Protein AF-A0A7J8LUD4-F1 (afdb_monomer_lite)

pLDDT: mean 83.63, std 17.9, range [40.47, 97.75]

Radius of gyration: 20.52 Å; chains: 1; bounding box: 62×47×36 Å

Foldseek 3Di:
DDDDDPDPDPPPPVQQDWDWDAAPVRDIDIDRPVPADPVNVVVVCVVVNVLVVVVVVCVVVVHDPPDDDD

Organism: NCBI:txid34289

Sequence (70 aa):
QPRLPTSGQAQTNDHLPQITVAFVNGVEEVFHATSTPAQTIRTVILRKGQMLETEHMFREAGEKWPIIIP

InterPro domains:
  IPR052473 Mitochondrial Large Ribosomal Subunit mL53 [PTHR33618] (11-70)

Secondary structure (DSSP, 8-state):
-PPP----------S--EEEEE-TTS-EEEEETTTS-HHHHHHHHHHHHHHHHHHHHHHHTT--SS----

Structure (mmCIF, N/CA/C/O backbone):
data_AF-A0A7J8LUD4-F1
#
_entry.id   AF-A0A7J8LUD4-F1
#
loop_
_atom_site.group_PDB
_atom_site.id
_atom_site.type_symbol
_atom_site.label_atom_id
_atom_site.label_alt_id
_atom_site.label_comp_id
_atom_site.label_asym_id
_atom_site.label_entity_id
_atom_site.label_seq_id
_atom_site.pdbx_PDB_ins_code
_atom_site.Cartn_x
_atom_site.Cartn_y
_atom_site.Cartn_z
_atom_site.occupancy
_atom_site.B_iso_or_equiv
_atom_site.auth_seq_id
_atom_site.auth_comp_id
_atom_site.auth_asym_id
_atom_site.auth_atom_id
_atom_site.pdbx_PDB_model_num
ATOM 1 N N . GLN A 1 1 ? 44.078 -31.467 -13.840 1.00 40.50 1 GLN A N 1
ATOM 2 C CA . GLN A 1 1 ? 43.136 -30.618 -13.079 1.00 40.50 1 GLN A CA 1
ATOM 3 C C . GLN A 1 1 ? 41.717 -30.980 -13.498 1.00 40.50 1 GLN A C 1
ATOM 5 O O . GLN A 1 1 ? 41.437 -30.864 -14.687 1.00 40.50 1 GLN A O 1
ATOM 10 N N . PRO A 1 2 ? 40.835 -31.449 -12.604 1.00 40.47 2 PRO A N 1
ATOM 11 C CA . PRO A 1 2 ? 39.425 -31.600 -12.936 1.00 40.47 2 PRO A CA 1
ATOM 12 C C . PRO A 1 2 ? 38.696 -30.267 -12.704 1.00 40.47 2 PRO A C 1
ATOM 14 O O . PRO A 1 2 ? 38.785 -29.683 -11.626 1.00 40.47 2 PRO A O 1
ATOM 17 N N . ARG A 1 3 ? 38.023 -29.763 -13.746 1.00 49.62 3 ARG A N 1
ATOM 18 C CA . ARG A 1 3 ? 37.202 -28.543 -13.701 1.00 49.62 3 ARG A CA 1
ATOM 19 C C . ARG A 1 3 ? 35.944 -28.795 -12.863 1.00 49.62 3 ARG A C 1
ATOM 21 O O . ARG A 1 3 ? 35.300 -29.825 -13.043 1.00 49.62 3 ARG A O 1
ATOM 28 N N . LEU A 1 4 ? 35.601 -27.853 -11.979 1.00 55.75 4 LEU A N 1
ATOM 29 C CA . LEU A 1 4 ? 34.322 -27.850 -11.262 1.00 55.75 4 LEU A CA 1
ATOM 30 C C . LEU A 1 4 ? 33.155 -27.828 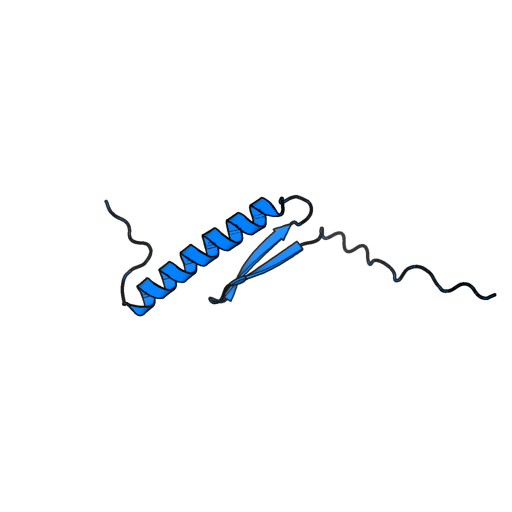-12.266 1.00 55.75 4 LEU A C 1
ATOM 32 O O . LEU A 1 4 ? 33.274 -27.157 -13.296 1.00 55.75 4 LEU A O 1
ATOM 36 N N . PRO A 1 5 ? 32.025 -28.498 -11.980 1.00 46.28 5 PRO A N 1
ATOM 37 C CA . PRO A 1 5 ? 30.811 -28.291 -12.748 1.00 46.28 5 PRO A CA 1
ATOM 38 C C . PRO A 1 5 ? 30.316 -26.864 -12.493 1.00 46.28 5 PRO A C 1
ATOM 40 O O . PRO A 1 5 ? 29.845 -26.520 -11.409 1.00 46.28 5 PRO A O 1
ATOM 43 N N . THR A 1 6 ? 30.481 -26.009 -13.497 1.00 52.09 6 THR A N 1
ATOM 44 C CA . THR A 1 6 ? 29.833 -24.707 -13.565 1.00 52.09 6 THR A CA 1
ATOM 45 C C . THR A 1 6 ? 28.329 -24.898 -13.686 1.00 52.09 6 THR A C 1
ATOM 47 O O . THR A 1 6 ? 27.866 -25.770 -14.416 1.00 52.09 6 THR A O 1
ATOM 50 N N . SER A 1 7 ? 27.601 -23.965 -13.078 1.00 47.06 7 SER A N 1
ATOM 51 C CA . SER A 1 7 ? 26.181 -23.717 -13.307 1.00 47.06 7 SER A CA 1
ATOM 52 C C . SER A 1 7 ? 25.263 -24.757 -12.665 1.00 47.06 7 SER A C 1
ATOM 54 O O . SER A 1 7 ? 24.811 -25.717 -13.284 1.00 47.06 7 SER A O 1
ATOM 56 N N . GLY A 1 8 ? 24.928 -24.498 -11.395 1.00 47.47 8 GLY A N 1
ATOM 57 C CA . GLY A 1 8 ? 23.609 -24.871 -10.904 1.00 47.47 8 GLY A CA 1
ATOM 58 C C . GLY A 1 8 ? 22.605 -24.355 -11.924 1.00 47.47 8 GLY A C 1
ATOM 59 O O . GLY A 1 8 ? 22.645 -23.176 -12.278 1.00 47.47 8 GLY A O 1
ATOM 60 N N . GLN A 1 9 ? 21.814 -25.270 -12.473 1.00 48.50 9 GLN A N 1
ATOM 61 C CA . GLN A 1 9 ? 20.787 -24.959 -13.447 1.00 48.50 9 GLN A CA 1
ATOM 62 C C . GLN A 1 9 ? 19.950 -23.827 -12.859 1.00 48.50 9 GLN A C 1
ATOM 64 O O . GLN A 1 9 ? 19.222 -24.029 -11.888 1.00 48.50 9 GLN A O 1
ATOM 69 N N . ALA A 1 10 ? 20.095 -22.618 -13.405 1.00 56.75 10 ALA A N 1
ATOM 70 C CA . ALA A 1 10 ? 19.074 -21.609 -13.247 1.00 56.75 10 ALA A CA 1
ATOM 71 C C . ALA A 1 10 ? 17.857 -22.238 -13.909 1.00 56.75 10 ALA A C 1
ATOM 73 O O . ALA A 1 10 ? 17.772 -22.292 -15.135 1.00 56.75 10 ALA A O 1
ATOM 74 N N . GLN A 1 11 ? 16.995 -22.844 -13.094 1.00 54.44 11 GLN A N 1
ATOM 75 C CA . GLN A 1 11 ? 15.676 -23.250 -13.520 1.00 54.44 11 GLN A CA 1
ATOM 76 C C . GLN A 1 11 ? 15.105 -22.001 -14.178 1.00 54.44 11 GLN A C 1
ATOM 78 O O . GLN A 1 11 ? 14.917 -20.988 -13.503 1.00 54.44 11 GLN A O 1
ATOM 83 N N . THR A 1 12 ? 14.948 -22.037 -15.500 1.00 47.94 12 THR A N 1
ATOM 84 C CA . THR A 1 12 ? 14.199 -21.057 -16.280 1.00 47.94 12 THR A CA 1
ATOM 85 C C . THR A 1 12 ? 12.756 -21.169 -15.825 1.00 47.94 12 THR A C 1
ATOM 87 O O . THR A 1 12 ? 11.902 -21.747 -16.484 1.00 47.94 12 THR A O 1
ATOM 90 N N . ASN A 1 13 ? 12.508 -20.711 -14.606 1.00 47.28 13 ASN A N 1
ATOM 91 C CA . ASN A 1 13 ? 11.204 -20.311 -14.180 1.00 47.28 13 ASN A CA 1
ATOM 92 C C . ASN A 1 13 ? 11.024 -18.986 -14.913 1.00 47.28 13 ASN A C 1
ATOM 94 O O . ASN A 1 13 ? 11.600 -17.981 -14.504 1.00 47.28 13 ASN A O 1
ATOM 98 N N . ASP A 1 14 ? 10.291 -18.998 -16.025 1.00 55.22 14 ASP A N 1
ATOM 99 C CA . ASP A 1 14 ? 9.910 -17.822 -16.829 1.00 55.22 14 ASP A CA 1
ATOM 100 C C . ASP A 1 14 ? 9.075 -16.786 -16.037 1.00 55.22 14 ASP A C 1
ATOM 102 O O . ASP A 1 14 ? 8.395 -15.925 -16.590 1.00 55.22 14 ASP A O 1
ATOM 106 N N . HIS A 1 15 ? 9.116 -16.844 -14.709 1.00 67.56 15 HIS A N 1
ATOM 107 C CA . HIS A 1 15 ? 8.568 -15.851 -13.819 1.00 67.56 15 HIS A CA 1
ATOM 108 C C . HIS A 1 15 ? 9.646 -14.811 -13.539 1.00 67.56 15 HIS A C 1
ATOM 110 O O . HIS A 1 15 ? 10.640 -15.072 -12.859 1.00 67.56 15 HIS A O 1
ATOM 116 N N . LEU A 1 16 ? 9.427 -13.611 -14.081 1.00 79.56 16 LEU A N 1
ATOM 117 C CA . LEU A 1 16 ? 10.200 -12.419 -13.744 1.00 79.56 16 LEU A CA 1
ATOM 118 C C . LEU A 1 16 ? 10.375 -12.324 -12.219 1.00 79.56 16 LEU A C 1
ATOM 120 O O . LEU A 1 16 ? 9.423 -12.622 -11.494 1.00 79.56 16 LEU A O 1
ATOM 124 N N . PRO A 1 17 ? 11.543 -11.888 -11.718 1.00 88.25 17 PRO A N 1
ATOM 125 C CA . PRO A 1 17 ? 11.769 -11.761 -10.287 1.00 88.25 17 PRO A CA 1
ATOM 126 C C . PRO A 1 17 ? 10.696 -10.877 -9.648 1.00 88.25 17 PRO A C 1
ATOM 128 O O . PRO A 1 17 ? 10.357 -9.804 -10.160 1.00 88.25 17 PRO A O 1
ATOM 131 N N . GLN A 1 18 ? 10.165 -11.346 -8.523 1.00 92.00 18 GLN A N 1
ATOM 132 C CA . GLN A 1 18 ? 9.117 -10.679 -7.767 1.00 92.00 18 GLN A CA 1
ATOM 133 C C . GLN A 1 18 ? 9.607 -10.313 -6.371 1.00 92.00 18 GLN A C 1
ATOM 135 O O . GLN A 1 18 ? 10.442 -10.998 -5.782 1.00 92.00 18 GLN A O 1
ATOM 140 N N . ILE A 1 19 ? 9.070 -9.218 -5.850 1.00 93.44 19 ILE A N 1
ATOM 141 C CA . ILE A 1 19 ? 9.247 -8.783 -4.469 1.00 93.44 19 ILE A CA 1
ATOM 142 C C . ILE A 1 19 ? 7.880 -8.888 -3.805 1.00 93.44 19 ILE A C 1
ATOM 144 O O . ILE A 1 19 ? 6.952 -8.193 -4.217 1.00 93.44 19 ILE A O 1
ATOM 148 N N . THR A 1 20 ? 7.768 -9.733 -2.784 1.00 95.25 20 THR A N 1
ATOM 149 C CA . THR A 1 20 ? 6.558 -9.857 -1.965 1.00 95.25 20 THR A CA 1
ATOM 150 C C . THR A 1 20 ? 6.756 -9.114 -0.653 1.00 95.25 20 THR A C 1
ATOM 152 O O . THR A 1 20 ? 7.743 -9.332 0.050 1.00 95.25 20 THR A O 1
ATOM 155 N N . VAL A 1 21 ? 5.814 -8.239 -0.321 1.00 96.00 21 VAL A N 1
ATOM 156 C CA . VAL A 1 21 ? 5.785 -7.480 0.930 1.00 96.00 21 VAL A CA 1
ATOM 157 C C . VAL A 1 21 ? 4.577 -7.931 1.731 1.00 96.00 21 VAL A C 1
ATOM 159 O O . VAL A 1 21 ? 3.446 -7.754 1.284 1.00 96.00 21 VAL A O 1
ATOM 162 N N . ALA A 1 22 ? 4.821 -8.489 2.913 1.00 95.56 22 ALA A N 1
ATOM 163 C CA . ALA A 1 22 ? 3.783 -8.830 3.874 1.00 95.56 22 ALA A CA 1
ATOM 164 C C . ALA A 1 22 ? 3.652 -7.707 4.911 1.00 95.56 22 ALA A C 1
ATOM 166 O O . ALA A 1 22 ? 4.629 -7.330 5.563 1.00 95.56 22 ALA A O 1
ATOM 167 N N . PHE A 1 23 ? 2.446 -7.163 5.050 1.00 93.50 23 PHE A N 1
ATOM 168 C CA . PHE A 1 23 ? 2.109 -6.159 6.054 1.00 93.50 23 PHE A CA 1
ATOM 169 C C . PHE A 1 23 ? 1.595 -6.828 7.336 1.00 93.50 23 PHE A C 1
ATOM 171 O O . PHE A 1 23 ? 1.110 -7.958 7.318 1.00 93.50 23 PHE A O 1
ATOM 178 N N . VAL A 1 24 ? 1.666 -6.114 8.462 1.00 86.56 24 VAL A N 1
ATOM 179 C CA . VAL A 1 24 ? 1.320 -6.632 9.804 1.00 86.56 24 VAL A CA 1
ATOM 180 C C . VAL A 1 24 ? -0.122 -7.130 9.941 1.00 86.56 24 VAL A C 1
ATOM 182 O O . VAL A 1 24 ? -0.411 -7.961 10.793 1.00 86.56 24 VAL A O 1
ATOM 185 N N . ASN A 1 25 ? -1.028 -6.659 9.085 1.00 87.25 25 ASN A N 1
ATOM 186 C CA . ASN A 1 25 ? -2.424 -7.092 9.039 1.00 87.25 25 ASN A CA 1
ATOM 187 C C . ASN A 1 25 ? -2.653 -8.338 8.160 1.00 87.25 25 ASN A C 1
ATOM 189 O O . ASN A 1 25 ? -3.802 -8.702 7.916 1.00 87.25 25 ASN A O 1
ATOM 193 N N . GLY A 1 26 ? -1.586 -8.956 7.645 1.00 89.19 26 GLY A N 1
ATOM 194 C CA . GLY A 1 26 ? -1.646 -10.115 6.755 1.00 89.19 26 GLY A CA 1
ATOM 195 C C . GLY A 1 26 ? -1.919 -9.780 5.287 1.00 89.19 26 GLY A C 1
ATOM 196 O O . GLY A 1 26 ? -2.029 -10.692 4.474 1.00 89.19 26 GLY A O 1
ATOM 197 N N . VAL A 1 27 ? -2.022 -8.498 4.917 1.00 90.44 27 VAL A N 1
ATOM 198 C CA . VAL A 1 27 ? -2.102 -8.106 3.505 1.00 90.44 27 VAL A CA 1
ATOM 199 C C . VAL A 1 27 ? -0.747 -8.332 2.850 1.00 90.44 27 VAL A C 1
ATOM 201 O O . VAL A 1 27 ? 0.278 -7.897 3.368 1.00 90.44 27 VAL A O 1
ATOM 204 N N . GLU A 1 28 ? -0.754 -8.947 1.672 1.00 94.31 28 GLU A N 1
ATOM 205 C CA . GLU A 1 28 ? 0.434 -9.105 0.838 1.00 94.31 28 GLU A CA 1
ATOM 206 C C . GLU A 1 28 ? 0.362 -8.202 -0.397 1.00 94.31 28 GLU A C 1
ATOM 208 O O . GLU A 1 28 ? -0.712 -7.903 -0.925 1.00 94.31 28 GLU A O 1
ATOM 213 N N . GLU A 1 29 ? 1.517 -7.733 -0.859 1.00 93.88 29 GLU A N 1
ATOM 214 C CA . GLU A 1 29 ? 1.654 -6.993 -2.109 1.00 93.88 29 GLU A CA 1
ATOM 215 C C . GLU A 1 29 ? 2.844 -7.515 -2.903 1.00 93.88 29 GLU A C 1
ATOM 217 O O . GLU A 1 29 ? 3.935 -7.685 -2.359 1.00 93.88 29 GLU A O 1
ATOM 222 N N . VAL A 1 30 ? 2.625 -7.776 -4.191 1.00 94.19 30 VAL A N 1
ATOM 223 C CA . VAL A 1 30 ? 3.624 -8.368 -5.081 1.00 94.19 30 VAL A CA 1
ATOM 224 C C . VAL A 1 30 ? 4.018 -7.349 -6.140 1.00 94.19 30 VAL A C 1
ATOM 226 O O . VAL A 1 30 ? 3.172 -6.825 -6.865 1.00 94.19 30 VAL A O 1
ATOM 229 N N . PHE A 1 31 ? 5.317 -7.093 -6.252 1.00 92.88 31 PHE A N 1
ATOM 230 C CA . PHE A 1 31 ? 5.902 -6.211 -7.256 1.00 92.88 31 PHE A CA 1
ATOM 231 C C . PHE A 1 31 ? 6.756 -7.006 -8.232 1.00 92.88 31 PHE A C 1
ATOM 233 O O . PHE A 1 31 ? 7.531 -7.871 -7.832 1.00 92.88 31 PHE A O 1
ATOM 240 N N . HIS A 1 32 ? 6.681 -6.660 -9.513 1.00 92.94 32 HIS A N 1
ATOM 241 C CA . HIS A 1 32 ? 7.592 -7.183 -10.525 1.00 92.94 32 HIS A CA 1
ATOM 242 C C . HIS A 1 32 ? 8.892 -6.373 -10.512 1.00 92.94 32 HIS A C 1
ATOM 244 O O . HIS A 1 32 ? 8.918 -5.204 -10.902 1.00 92.94 32 HIS A O 1
ATOM 250 N N . ALA A 1 33 ? 9.989 -6.991 -10.080 1.00 89.75 33 ALA A N 1
ATOM 251 C CA . ALA A 1 33 ? 11.255 -6.298 -9.850 1.00 89.75 33 ALA A CA 1
ATOM 252 C C . ALA A 1 33 ? 11.914 -5.778 -11.142 1.00 89.75 33 ALA A C 1
ATOM 254 O O . ALA A 1 33 ? 12.726 -4.860 -11.089 1.00 89.75 33 ALA A O 1
ATOM 255 N N . THR A 1 34 ? 11.566 -6.340 -12.305 1.00 91.00 34 THR A N 1
ATOM 256 C CA . THR A 1 34 ? 12.108 -5.913 -13.607 1.00 91.00 34 THR A CA 1
ATOM 257 C C . THR A 1 34 ? 11.388 -4.712 -14.206 1.00 91.00 34 THR A C 1
ATOM 259 O O . THR A 1 34 ? 11.969 -4.008 -15.026 1.00 91.00 34 THR A O 1
ATOM 262 N N . SER A 1 35 ? 10.127 -4.485 -13.837 1.00 91.69 35 SER A N 1
ATOM 263 C CA . SER A 1 35 ? 9.282 -3.435 -14.420 1.00 91.69 35 SER A CA 1
ATOM 264 C C . SER A 1 35 ? 8.968 -2.303 -13.448 1.00 91.69 35 SER A C 1
ATOM 266 O O . SER A 1 35 ? 8.548 -1.232 -13.879 1.00 91.69 35 SER A O 1
ATOM 268 N N . THR A 1 36 ? 9.146 -2.521 -12.145 1.00 93.19 36 THR A N 1
ATOM 269 C CA . THR A 1 36 ? 8.833 -1.526 -11.120 1.00 93.19 36 THR A CA 1
ATOM 270 C C . THR A 1 36 ? 10.124 -0.946 -10.540 1.00 93.19 36 THR A C 1
ATOM 272 O O . THR A 1 36 ? 10.888 -1.675 -9.906 1.00 93.19 36 THR A O 1
ATOM 275 N N . PRO A 1 37 ? 10.386 0.366 -10.697 1.00 96.19 37 PRO A N 1
ATOM 276 C CA . PRO A 1 37 ? 11.556 0.997 -10.100 1.00 96.19 37 PRO A CA 1
ATOM 277 C C . PRO A 1 37 ? 11.573 0.827 -8.579 1.00 96.19 37 PRO A C 1
ATOM 279 O O . PRO A 1 37 ? 10.551 1.003 -7.914 1.00 96.19 37 PRO A O 1
ATOM 282 N N . ALA A 1 38 ? 12.751 0.576 -8.005 1.00 94.50 38 ALA A N 1
ATOM 283 C CA . ALA A 1 38 ? 12.901 0.377 -6.561 1.00 94.50 38 ALA A CA 1
ATOM 284 C C . ALA A 1 38 ? 12.371 1.564 -5.732 1.00 94.50 38 ALA A C 1
ATOM 286 O O . ALA A 1 38 ? 11.777 1.376 -4.673 1.00 94.50 38 ALA A O 1
ATOM 287 N N . GLN A 1 39 ? 12.534 2.794 -6.236 1.00 97.00 39 GLN A N 1
ATOM 288 C CA . GLN A 1 39 ? 11.982 3.993 -5.599 1.00 97.00 39 GLN A CA 1
ATOM 289 C C . GLN A 1 39 ? 10.450 3.965 -5.558 1.00 97.00 39 GLN A C 1
ATOM 291 O O . GLN A 1 39 ? 9.861 4.326 -4.542 1.00 97.00 39 GLN A O 1
ATOM 296 N N . THR A 1 40 ? 9.803 3.493 -6.626 1.00 96.25 40 THR A N 1
ATOM 297 C CA . THR A 1 40 ? 8.348 3.322 -6.677 1.00 96.25 40 THR A CA 1
ATOM 298 C C . THR A 1 40 ? 7.897 2.272 -5.670 1.00 96.25 40 THR A C 1
ATOM 300 O O . THR A 1 40 ? 6.997 2.556 -4.886 1.00 96.25 40 THR A O 1
ATOM 303 N N . ILE A 1 41 ? 8.563 1.112 -5.626 1.00 95.94 41 ILE A N 1
ATOM 304 C CA . ILE A 1 41 ? 8.280 0.052 -4.642 1.00 95.94 41 ILE A CA 1
ATOM 305 C C . ILE A 1 41 ? 8.366 0.620 -3.219 1.00 95.94 41 ILE A C 1
ATOM 307 O O . ILE A 1 41 ? 7.419 0.501 -2.445 1.00 95.94 41 ILE A O 1
ATOM 311 N N . ARG A 1 42 ? 9.455 1.330 -2.895 1.00 97.00 42 ARG A N 1
ATOM 312 C CA . ARG A 1 42 ? 9.640 1.984 -1.590 1.00 97.00 42 ARG A CA 1
ATOM 313 C C . ARG A 1 42 ? 8.496 2.942 -1.260 1.00 97.00 42 ARG A C 1
ATOM 315 O O . ARG A 1 42 ? 7.971 2.903 -0.151 1.00 97.00 42 ARG A O 1
ATOM 322 N N . THR A 1 43 ? 8.121 3.806 -2.199 1.00 97.75 43 THR A N 1
ATOM 323 C CA . THR A 1 43 ? 7.043 4.782 -1.996 1.00 97.75 43 THR A CA 1
ATOM 324 C C . THR A 1 43 ? 5.704 4.096 -1.741 1.00 97.75 43 THR A C 1
ATOM 326 O O . THR A 1 43 ? 4.977 4.512 -0.839 1.00 97.75 43 THR A O 1
ATOM 329 N N . VAL A 1 44 ? 5.386 3.035 -2.488 1.00 96.38 44 VAL A N 1
ATOM 330 C CA . VAL A 1 44 ? 4.144 2.273 -2.299 1.00 96.38 44 VAL A CA 1
ATOM 331 C C . VAL A 1 44 ? 4.119 1.606 -0.924 1.00 96.38 44 VAL A C 1
ATOM 333 O O . VAL A 1 44 ? 3.148 1.796 -0.193 1.00 96.38 44 VAL A O 1
ATOM 336 N N . ILE A 1 45 ? 5.198 0.918 -0.531 1.00 96.75 45 ILE A N 1
ATOM 337 C CA . ILE A 1 45 ? 5.296 0.249 0.778 1.00 96.75 45 ILE A CA 1
ATOM 338 C C . ILE A 1 45 ? 5.093 1.247 1.918 1.00 96.75 45 ILE A C 1
ATOM 340 O O . ILE A 1 45 ? 4.297 0.995 2.820 1.00 96.75 45 ILE A O 1
ATOM 344 N N . LEU A 1 46 ? 5.776 2.396 1.870 1.00 97.25 46 LEU A N 1
ATOM 345 C CA . LEU A 1 46 ? 5.655 3.423 2.908 1.00 97.25 46 LEU A CA 1
ATOM 346 C C . LEU A 1 46 ? 4.236 3.992 2.984 1.00 97.25 46 LEU A C 1
ATOM 348 O O . LEU A 1 46 ? 3.680 4.106 4.075 1.00 97.25 46 LEU A O 1
ATOM 352 N N . ARG A 1 47 ? 3.632 4.318 1.836 1.00 96.19 47 ARG A N 1
ATOM 353 C CA . ARG A 1 47 ? 2.270 4.864 1.783 1.00 96.19 47 ARG A CA 1
ATOM 354 C C . ARG A 1 47 ? 1.247 3.865 2.318 1.00 96.19 47 ARG A C 1
ATOM 356 O O . ARG A 1 47 ? 0.399 4.234 3.126 1.00 96.19 47 ARG A O 1
ATOM 363 N N . LYS A 1 48 ? 1.322 2.610 1.872 1.00 95.50 48 LYS A N 1
ATOM 364 C CA . LYS A 1 48 ? 0.404 1.551 2.300 1.00 95.50 48 LYS A CA 1
ATOM 365 C C . LYS A 1 48 ? 0.584 1.241 3.783 1.00 95.50 48 LYS A C 1
ATOM 367 O O . LYS A 1 48 ? -0.409 1.184 4.496 1.00 95.50 48 LYS A O 1
ATOM 372 N N . GLY A 1 49 ? 1.827 1.160 4.259 1.00 94.88 49 GLY A N 1
ATOM 373 C CA . GLY A 1 49 ? 2.141 0.988 5.678 1.00 94.88 49 GLY A CA 1
ATOM 374 C C . GLY A 1 49 ? 1.498 2.064 6.556 1.00 94.88 49 GLY A C 1
ATOM 375 O O . GLY A 1 49 ? 0.784 1.729 7.491 1.00 94.88 49 GLY A O 1
ATOM 376 N N . GLN A 1 50 ? 1.648 3.345 6.202 1.00 95.00 50 GLN A N 1
ATOM 377 C CA . GLN A 1 50 ? 1.011 4.453 6.934 1.00 95.00 50 GLN A CA 1
ATOM 378 C C . GLN A 1 50 ? -0.522 4.370 6.935 1.00 95.00 50 GLN A C 1
ATOM 380 O O . GLN A 1 50 ? -1.166 4.688 7.934 1.00 95.00 50 GLN A O 1
ATOM 385 N N . MET A 1 51 ? -1.120 3.943 5.821 1.00 93.94 51 MET A N 1
ATOM 386 C CA . MET A 1 51 ? -2.572 3.809 5.707 1.00 93.94 51 MET A CA 1
ATOM 387 C C . MET A 1 51 ? -3.109 2.681 6.599 1.00 93.94 51 MET A C 1
ATOM 389 O O . MET A 1 51 ? -4.149 2.847 7.229 1.00 93.94 51 MET A O 1
ATOM 393 N N . LEU A 1 52 ? -2.378 1.565 6.679 1.00 93.88 52 LEU A N 1
ATOM 394 C CA . LEU A 1 52 ? -2.711 0.426 7.538 1.00 93.88 52 LEU A CA 1
ATOM 395 C C . LEU A 1 52 ? -2.492 0.730 9.022 1.00 93.88 52 LEU A C 1
ATOM 397 O O . LEU A 1 52 ? -3.320 0.352 9.843 1.00 93.88 52 LEU A O 1
ATOM 401 N N . GLU A 1 53 ? -1.420 1.446 9.361 1.00 92.31 53 GLU A N 1
ATOM 402 C CA . GLU A 1 53 ? -1.183 1.959 10.717 1.00 92.31 53 GLU A CA 1
ATOM 403 C C . GLU A 1 53 ? -2.344 2.859 11.161 1.00 92.31 53 GLU A C 1
ATOM 405 O O . GLU A 1 53 ? -2.884 2.717 12.254 1.00 92.31 53 GLU A O 1
ATOM 410 N N . THR A 1 54 ? -2.788 3.758 10.277 1.00 93.19 54 THR A N 1
ATOM 411 C CA . THR A 1 54 ? -3.909 4.654 10.580 1.00 93.19 54 THR A CA 1
ATOM 412 C C . THR A 1 54 ? -5.212 3.881 10.734 1.00 93.19 54 THR A C 1
ATOM 414 O O . THR A 1 54 ? -5.938 4.093 11.701 1.00 93.19 54 THR A O 1
ATOM 417 N N . GLU A 1 55 ? -5.490 2.936 9.836 1.00 93.44 55 GLU A N 1
ATOM 418 C CA . GLU A 1 55 ? -6.626 2.028 9.985 1.00 93.44 55 GLU A CA 1
ATOM 419 C C . GLU A 1 55 ? -6.600 1.292 11.332 1.00 93.44 55 GLU A C 1
ATOM 421 O O . GLU A 1 55 ? -7.640 1.172 11.979 1.00 93.44 55 GLU A O 1
ATOM 426 N N . HIS A 1 56 ? -5.426 0.822 11.765 1.00 92.56 56 HIS A N 1
ATOM 427 C CA . HIS A 1 56 ? -5.259 0.155 13.051 1.00 92.56 56 HIS A CA 1
ATOM 428 C C . HIS A 1 56 ? -5.625 1.081 14.215 1.00 92.56 56 HIS A C 1
ATOM 430 O O . HIS A 1 56 ? -6.499 0.724 15.001 1.00 92.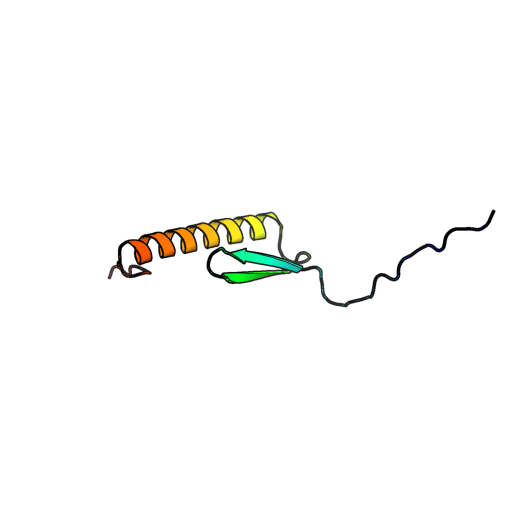56 56 HIS A O 1
ATOM 436 N N . MET A 1 57 ? -5.070 2.297 14.251 1.00 93.62 57 MET A N 1
ATOM 437 C CA . MET A 1 57 ? -5.384 3.291 15.286 1.00 93.62 57 MET A CA 1
ATOM 438 C C . MET A 1 57 ? -6.887 3.605 15.372 1.00 93.62 57 MET A C 1
ATOM 440 O O . MET A 1 57 ? -7.446 3.675 16.466 1.00 93.62 57 MET A O 1
ATOM 444 N N . PHE A 1 58 ? -7.567 3.772 14.231 1.00 94.44 58 PHE A N 1
ATOM 445 C CA . PHE A 1 58 ? -9.015 4.022 14.211 1.00 94.44 58 PHE A CA 1
ATOM 446 C C . PHE A 1 58 ? -9.802 2.824 14.748 1.00 94.44 58 PHE A C 1
ATOM 448 O O . PHE A 1 58 ? -10.692 2.994 15.581 1.00 94.44 58 PHE A O 1
ATOM 455 N N . ARG A 1 59 ? -9.450 1.608 14.317 1.00 93.31 59 ARG A N 1
ATOM 456 C CA . ARG A 1 59 ? -10.092 0.380 14.802 1.00 93.31 59 ARG A CA 1
ATOM 457 C C . ARG A 1 59 ? -9.890 0.184 16.308 1.00 93.31 59 ARG A C 1
ATOM 459 O O . ARG A 1 59 ? -10.844 -0.203 16.977 1.00 93.31 59 ARG A O 1
ATOM 466 N N . GLU A 1 60 ? -8.702 0.471 16.844 1.00 93.62 60 GLU A N 1
ATOM 467 C CA . GLU A 1 60 ? -8.418 0.403 18.288 1.00 93.62 60 GLU A CA 1
ATOM 468 C C .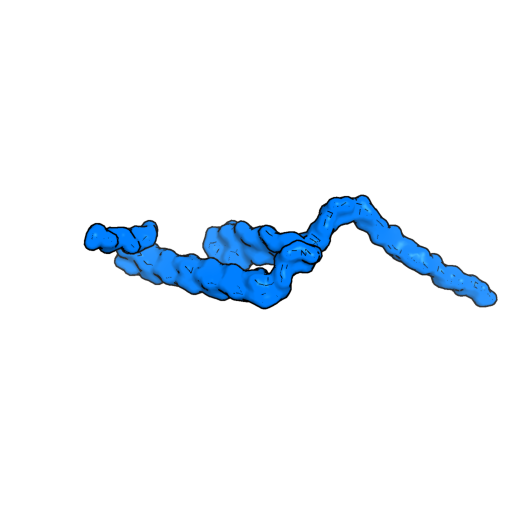 GLU A 1 60 ? -9.229 1.422 19.098 1.00 93.62 60 GLU A C 1
ATOM 470 O O . GLU A 1 60 ? -9.687 1.115 20.198 1.00 93.62 60 GLU A O 1
ATOM 475 N N . ALA A 1 61 ? -9.469 2.610 18.539 1.00 94.38 61 ALA A N 1
ATOM 476 C CA . ALA A 1 61 ? -10.326 3.626 19.145 1.00 94.38 61 ALA A CA 1
ATOM 477 C C . ALA A 1 61 ? -11.835 3.313 19.034 1.00 94.38 61 ALA A C 1
ATOM 479 O O . ALA A 1 61 ? -12.650 4.029 19.612 1.00 94.38 61 ALA A O 1
ATOM 480 N N . GLY A 1 62 ? -12.227 2.266 18.296 1.00 94.50 62 GLY A N 1
ATOM 481 C CA . GLY A 1 62 ? -13.630 1.966 17.988 1.00 94.50 62 GLY A CA 1
ATOM 482 C C . GLY A 1 62 ? -14.248 2.902 16.942 1.00 94.50 62 GLY A C 1
ATOM 483 O O . GLY A 1 62 ? -15.468 2.922 16.768 1.00 94.50 62 GLY A O 1
ATOM 484 N N . GLU A 1 63 ? -13.416 3.665 16.238 1.00 93.19 63 GLU A N 1
ATOM 485 C CA . GLU A 1 63 ? -13.824 4.624 15.222 1.00 93.19 63 GLU A CA 1
ATOM 486 C C . GLU A 1 63 ? -13.919 3.976 13.835 1.00 93.19 63 GLU A C 1
ATOM 488 O O . GLU A 1 63 ? -13.276 2.969 13.518 1.00 93.19 63 GLU A O 1
ATOM 493 N N . LYS A 1 64 ? -14.746 4.566 12.967 1.00 89.38 64 LYS A N 1
ATOM 494 C CA . LYS A 1 64 ? -14.915 4.081 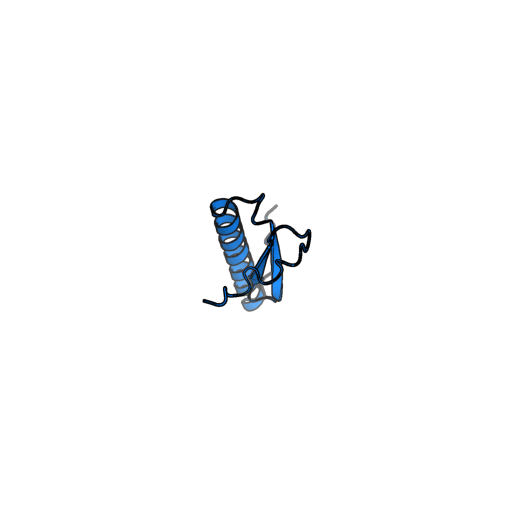11.591 1.00 89.38 64 LYS A CA 1
ATOM 495 C C . LYS A 1 64 ? -13.714 4.467 10.730 1.00 89.38 64 LYS A C 1
ATOM 497 O O . LYS A 1 64 ? -13.203 5.576 10.820 1.00 89.38 64 LYS A O 1
ATOM 502 N N . TRP A 1 65 ? -13.328 3.582 9.819 1.00 89.94 65 TRP A N 1
ATOM 503 C CA . TRP A 1 65 ? -12.315 3.843 8.801 1.00 89.94 65 TRP A CA 1
ATOM 504 C C . TRP A 1 65 ? -12.777 3.283 7.445 1.00 89.94 65 TRP A C 1
ATOM 506 O O . TRP A 1 65 ? -13.347 2.190 7.422 1.00 89.94 65 TRP A O 1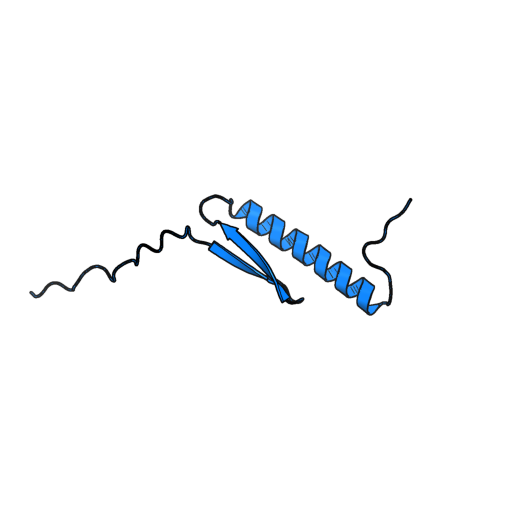
ATOM 516 N N . PRO A 1 66 ? -12.537 3.974 6.317 1.00 91.50 66 PRO A N 1
ATOM 517 C CA . PRO A 1 66 ? -12.013 5.336 6.214 1.00 91.50 66 PRO A CA 1
ATOM 518 C C . PRO A 1 66 ? -13.064 6.385 6.614 1.00 91.50 66 PRO A C 1
ATO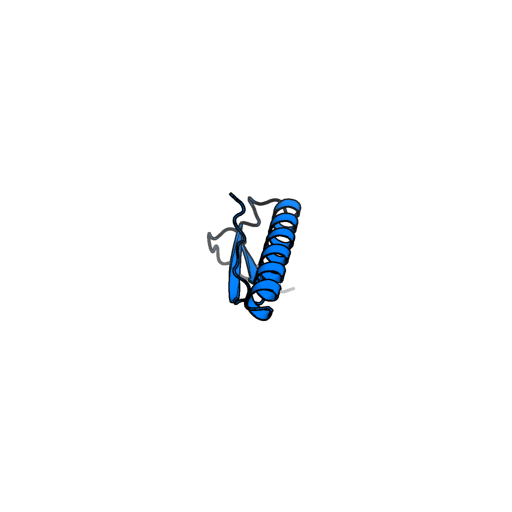M 520 O O . PRO A 1 66 ? -14.264 6.188 6.425 1.00 91.50 66 PRO A O 1
ATOM 523 N N . ILE A 1 67 ? -12.614 7.524 7.141 1.00 87.12 67 ILE A N 1
ATOM 524 C CA . ILE A 1 67 ? -13.489 8.676 7.389 1.00 87.12 67 ILE A CA 1
ATOM 525 C C . ILE A 1 67 ? -13.808 9.351 6.050 1.00 87.12 67 ILE A C 1
ATOM 527 O O . ILE A 1 67 ? -12.899 9.773 5.338 1.00 87.12 67 ILE A O 1
ATOM 531 N N . ILE A 1 68 ? -15.095 9.468 5.711 1.00 88.94 68 ILE A N 1
ATOM 532 C CA . ILE A 1 68 ? -15.571 10.209 4.534 1.00 88.94 68 ILE A CA 1
ATOM 533 C C . ILE A 1 68 ? -16.291 11.463 5.027 1.00 88.94 68 ILE A C 1
ATOM 535 O O . ILE A 1 68 ? -17.323 11.364 5.690 1.00 88.94 68 ILE A O 1
ATOM 539 N N . ILE A 1 69 ? -15.721 12.631 4.726 1.00 84.69 69 ILE A N 1
ATOM 540 C CA . ILE A 1 69 ? -16.309 13.940 5.035 1.00 84.69 69 ILE A CA 1
ATOM 541 C C . ILE A 1 69 ? -17.083 14.406 3.786 1.00 84.69 69 ILE A C 1
ATOM 543 O O . ILE A 1 69 ? -16.475 14.420 2.712 1.00 84.69 69 ILE A O 1
ATOM 547 N N . PRO A 1 70 ? -18.390 14.712 3.894 1.00 81.75 70 PRO A N 1
ATOM 548 C CA . PRO A 1 70 ? -19.220 15.167 2.776 1.00 81.75 70 PRO A CA 1
ATOM 549 C C . PRO A 1 70 ? -18.940 16.612 2.343 1.00 81.75 70 PRO A C 1
ATOM 551 O O . PRO A 1 70 ? -18.451 17.409 3.177 1.00 81.75 70 PRO A O 1
#